Protein AF-A0A7X5ZRW5-F1 (afdb_monomer_lite)

pLDDT: mean 85.08, std 8.81, range [63.81, 96.5]

Secondary structure (DSSP, 8-state):
-HHHHHHHHHHHHTTSS--PPPP-PPPP-S-HHHHHHHHHHHSTT-EEE--SSSS-EEE----

Structure (mmCIF, N/CA/C/O backbone):
data_AF-A0A7X5ZRW5-F1
#
_entry.id   AF-A0A7X5ZRW5-F1
#
loop_
_atom_site.group_PDB
_atom_site.id
_atom_site.type_symbol
_atom_site.label_atom_id
_atom_site.label_alt_id
_atom_site.label_comp_id
_atom_site.label_asym_id
_atom_site.label_entity_id
_atom_site.label_seq_id
_atom_site.pdbx_PDB_ins_code
_atom_site.Cartn_x
_atom_site.Cartn_y
_atom_site.Cartn_z
_atom_site.occupancy
_atom_site.B_iso_or_equiv
_atom_site.auth_seq_id
_atom_site.auth_comp_id
_atom_site.auth_asym_id
_atom_site.auth_atom_id
_atom_site.pdbx_PDB_model_num
ATOM 1 N N . MET A 1 1 ? 11.347 -4.463 -46.730 1.00 63.81 1 MET A N 1
ATOM 2 C CA . MET A 1 1 ? 12.589 -4.553 -45.923 1.00 63.81 1 MET A CA 1
ATOM 3 C C . MET A 1 1 ? 13.449 -3.296 -45.996 1.00 63.81 1 MET A C 1
ATOM 5 O O . MET A 1 1 ? 13.906 -2.870 -44.947 1.00 63.81 1 MET A O 1
ATOM 9 N N . VAL A 1 2 ? 13.625 -2.677 -47.173 1.00 76.62 2 VAL A N 1
ATOM 10 C CA . VAL A 1 2 ? 14.474 -1.478 -47.377 1.00 76.62 2 VAL A CA 1
ATOM 11 C C . VAL A 1 2 ? 14.172 -0.338 -46.394 1.00 76.62 2 VAL A C 1
ATOM 13 O O . VAL A 1 2 ? 15.092 0.217 -45.807 1.00 76.62 2 VAL A O 1
ATOM 16 N N . ALA A 1 3 ? 12.893 -0.058 -46.125 1.00 79.19 3 ALA A N 1
ATOM 17 C CA . ALA A 1 3 ? 12.499 0.991 -45.181 1.00 79.19 3 ALA A CA 1
ATOM 18 C C . ALA A 1 3 ? 13.061 0.787 -43.760 1.00 79.19 3 ALA A C 1
ATOM 20 O O . ALA A 1 3 ? 13.534 1.738 -43.151 1.00 79.19 3 ALA A O 1
ATOM 21 N N . ARG A 1 4 ? 13.077 -0.450 -43.236 1.00 73.56 4 ARG A N 1
ATOM 22 C CA . ARG A 1 4 ? 13.625 -0.713 -41.892 1.00 73.56 4 ARG A CA 1
ATOM 23 C C . ARG A 1 4 ? 15.147 -0.573 -41.846 1.00 73.56 4 ARG A C 1
ATOM 25 O O . ARG A 1 4 ? 15.677 -0.139 -40.833 1.00 73.56 4 ARG A O 1
ATOM 32 N N . ALA A 1 5 ? 15.832 -0.928 -42.934 1.00 84.19 5 ALA A N 1
ATOM 33 C CA . ALA A 1 5 ? 17.281 -0.770 -43.035 1.00 84.19 5 ALA A CA 1
ATO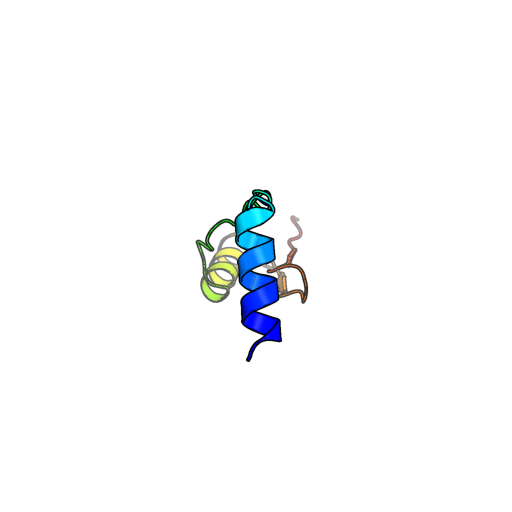M 34 C C . ALA A 1 5 ? 17.682 0.713 -43.079 1.00 84.19 5 ALA A C 1
ATOM 36 O O . ALA A 1 5 ? 18.623 1.106 -42.400 1.00 84.19 5 ALA A O 1
ATOM 37 N N . ALA A 1 6 ? 16.924 1.537 -43.811 1.00 84.62 6 ALA A N 1
ATOM 38 C CA . ALA A 1 6 ? 17.142 2.980 -43.867 1.00 84.62 6 ALA A CA 1
ATOM 39 C C . ALA A 1 6 ? 16.929 3.658 -42.502 1.00 84.62 6 ALA A C 1
ATOM 41 O O . ALA A 1 6 ? 17.750 4.472 -42.095 1.00 84.62 6 ALA A O 1
ATOM 42 N N . VAL A 1 7 ? 15.871 3.280 -41.771 1.00 81.06 7 VAL A N 1
ATOM 43 C CA . VAL A 1 7 ? 15.608 3.796 -40.414 1.00 81.06 7 VAL A CA 1
ATOM 44 C C . VAL A 1 7 ? 16.741 3.430 -39.457 1.00 81.06 7 VAL A C 1
ATOM 46 O O . VAL A 1 7 ? 17.262 4.304 -38.776 1.00 81.06 7 VAL A O 1
ATOM 49 N N . ARG A 1 8 ? 17.187 2.168 -39.461 1.00 79.75 8 ARG A N 1
ATOM 50 C CA . ARG A 1 8 ? 18.276 1.715 -38.585 1.00 79.75 8 ARG A CA 1
ATOM 51 C C . ARG A 1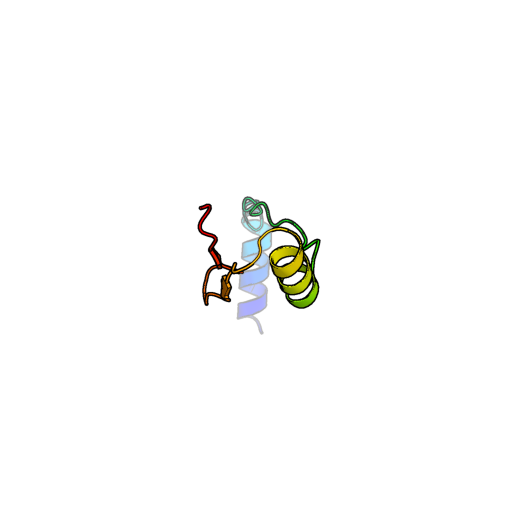 8 ? 19.594 2.448 -38.858 1.00 79.75 8 ARG A C 1
ATOM 53 O O . ARG A 1 8 ? 20.269 2.858 -37.924 1.00 79.75 8 ARG A O 1
ATOM 60 N N . ALA A 1 9 ? 19.941 2.644 -40.131 1.00 83.44 9 ALA A N 1
ATOM 61 C CA . ALA A 1 9 ? 21.139 3.395 -40.506 1.00 83.44 9 ALA A CA 1
ATOM 62 C C . ALA A 1 9 ? 21.049 4.873 -40.082 1.00 83.44 9 ALA A C 1
ATOM 64 O O . ALA A 1 9 ? 22.044 5.455 -39.664 1.00 83.44 9 ALA A O 1
ATOM 65 N N . ALA A 1 10 ? 19.858 5.476 -40.153 1.00 79.56 10 ALA A N 1
ATOM 66 C CA . ALA A 1 10 ? 19.636 6.841 -39.685 1.00 79.56 10 ALA A CA 1
ATOM 67 C C . ALA A 1 10 ? 19.737 6.966 -38.152 1.00 79.56 10 ALA A C 1
ATOM 69 O O . ALA A 1 10 ? 20.292 7.948 -37.672 1.00 79.56 10 ALA A O 1
ATOM 70 N N . GLU A 1 11 ? 19.260 5.979 -37.386 1.00 79.19 11 GLU A N 1
ATOM 71 C CA . GLU A 1 11 ? 19.406 5.941 -35.920 1.00 79.19 11 GLU A CA 1
ATOM 72 C C . GLU A 1 11 ? 20.875 5.793 -35.487 1.00 79.19 11 GLU A C 1
ATOM 74 O O . GLU A 1 11 ? 21.317 6.469 -34.558 1.00 79.19 11 GLU A O 1
ATOM 79 N N . GLU A 1 12 ? 21.647 4.957 -36.189 1.00 75.50 12 GLU A N 1
ATOM 80 C CA . GLU A 1 12 ? 23.085 4.776 -35.938 1.00 75.50 12 GLU A CA 1
ATOM 81 C C . GLU A 1 12 ? 23.892 6.043 -36.275 1.00 75.50 12 GLU A C 1
ATOM 83 O O . GLU A 1 12 ? 24.783 6.426 -35.518 1.00 75.50 12 GLU A O 1
ATOM 88 N N . LEU A 1 13 ? 23.557 6.731 -37.373 1.00 80.62 13 LEU A N 1
ATOM 89 C CA . LEU A 1 13 ? 24.206 7.988 -37.777 1.00 80.62 13 LEU A CA 1
ATOM 90 C C . LEU A 1 13 ? 23.737 9.204 -36.958 1.00 80.62 13 LEU A C 1
ATOM 92 O O . LEU A 1 13 ? 24.463 10.192 -36.864 1.00 80.62 13 LEU A O 1
ATOM 96 N N . GLY A 1 14 ? 22.536 9.142 -36.379 1.00 76.06 14 GLY A N 1
ATOM 97 C CA . GLY A 1 14 ? 21.899 10.216 -35.612 1.00 76.06 14 GLY A CA 1
AT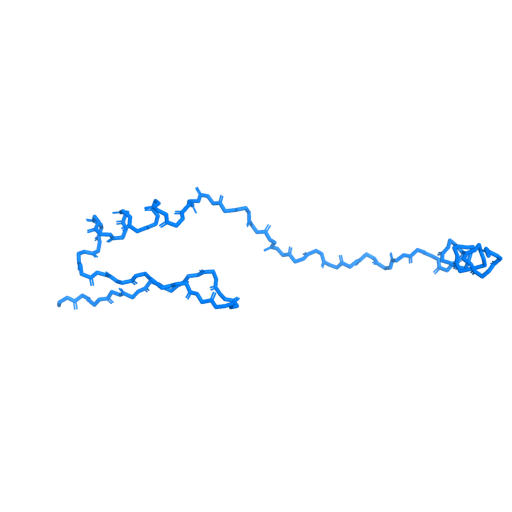OM 98 C C . GLY A 1 14 ? 22.315 10.306 -34.142 1.00 76.06 14 GLY A C 1
ATOM 99 O O . GLY A 1 14 ? 21.817 11.182 -33.443 1.00 76.06 14 GLY A O 1
ATOM 100 N N . GLY A 1 15 ? 23.219 9.437 -33.674 1.00 71.44 15 GLY A N 1
ATOM 101 C CA . GLY A 1 15 ? 23.733 9.460 -32.297 1.00 71.44 15 GLY A CA 1
ATOM 102 C C . GLY A 1 15 ? 23.061 8.480 -31.331 1.00 71.44 15 GLY A C 1
ATOM 103 O O . GLY A 1 15 ? 23.377 8.501 -30.144 1.00 71.44 15 GLY A O 1
ATOM 104 N N . GLY A 1 16 ? 22.197 7.583 -31.823 1.00 69.81 16 GLY A N 1
ATOM 105 C CA . GLY A 1 16 ? 21.446 6.652 -30.981 1.00 69.81 16 GLY A CA 1
ATOM 106 C C . GLY A 1 16 ? 20.382 7.350 -30.118 1.00 69.81 16 GLY A C 1
ATOM 107 O O . GLY A 1 16 ? 20.253 8.573 -30.144 1.00 69.81 16 GLY A O 1
ATOM 108 N N . PRO A 1 17 ? 19.559 6.589 -29.380 1.00 70.19 17 PRO A N 1
ATOM 1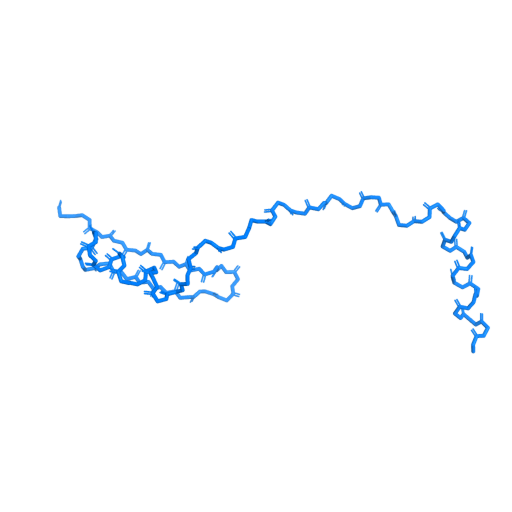09 C CA . PRO A 1 17 ? 18.591 7.181 -28.466 1.00 70.19 17 PRO A CA 1
ATOM 110 C C . PRO A 1 17 ? 19.314 8.006 -27.398 1.00 70.19 17 PRO A C 1
ATOM 112 O O . PRO A 1 17 ? 20.262 7.518 -26.778 1.00 70.19 17 PRO A O 1
ATOM 115 N N . ASP A 1 18 ? 18.829 9.227 -27.158 1.00 75.94 18 ASP A N 1
ATOM 116 C CA . ASP A 1 18 ? 19.264 10.023 -26.012 1.00 75.94 18 ASP A CA 1
ATOM 117 C C . ASP A 1 18 ? 19.163 9.172 -24.736 1.00 75.94 18 ASP A C 1
ATOM 119 O O . ASP A 1 18 ? 18.179 8.437 -24.571 1.00 75.94 18 ASP A O 1
ATOM 123 N N . PRO A 1 19 ? 20.145 9.246 -23.818 1.00 73.69 19 PRO A N 1
ATOM 124 C CA . PRO A 1 19 ? 20.062 8.559 -22.541 1.00 73.69 19 PRO A CA 1
ATOM 125 C C . PRO A 1 19 ? 18.851 9.092 -21.774 1.00 73.69 19 PRO A C 1
ATOM 127 O O . PRO A 1 19 ? 18.880 10.158 -21.159 1.00 73.69 19 PRO A O 1
ATOM 130 N N . VAL A 1 20 ? 17.755 8.339 -21.836 1.00 77.81 20 VAL A N 1
ATOM 131 C CA . VAL A 1 20 ? 16.524 8.676 -21.134 1.00 77.81 20 VAL A CA 1
ATOM 132 C C . VAL A 1 20 ? 16.778 8.454 -19.644 1.00 77.81 20 VAL A C 1
ATOM 134 O O . VAL A 1 20 ? 17.249 7.375 -19.269 1.00 77.81 20 VAL A O 1
ATOM 137 N N . PRO A 1 21 ? 16.476 9.430 -18.770 1.00 78.06 21 PRO A N 1
ATOM 138 C CA . PRO A 1 21 ? 16.555 9.218 -17.335 1.00 78.06 21 PRO A CA 1
ATOM 139 C C . PRO A 1 21 ? 15.705 8.005 -16.953 1.00 78.06 21 PRO A C 1
ATOM 141 O O . PRO A 1 21 ? 14.493 7.992 -17.182 1.00 78.06 21 PRO A O 1
ATOM 144 N N . SER A 1 22 ? 16.337 6.975 -16.389 1.00 79.38 22 SER A N 1
ATOM 145 C CA . SER A 1 22 ? 15.595 5.827 -15.878 1.00 79.38 22 SER A CA 1
ATOM 146 C C . SER A 1 22 ? 14.815 6.276 -14.640 1.00 79.38 22 SER A C 1
ATOM 148 O O . SER A 1 22 ? 15.424 6.823 -13.713 1.00 79.38 22 SER A O 1
ATOM 150 N N . PRO A 1 23 ? 13.485 6.094 -14.596 1.00 77.25 23 PRO A N 1
ATOM 151 C CA . PRO A 1 23 ? 12.725 6.406 -13.399 1.00 77.25 23 PRO A CA 1
ATOM 152 C C . PRO A 1 23 ? 13.243 5.552 -12.229 1.00 77.25 23 PRO A C 1
ATOM 154 O O . PRO A 1 23 ? 13.601 4.391 -12.440 1.00 77.25 23 PRO A O 1
ATOM 157 N N . PRO A 1 24 ? 13.289 6.089 -10.995 1.00 79.56 24 PRO A N 1
ATOM 158 C CA . PRO A 1 24 ? 13.732 5.345 -9.820 1.00 79.56 24 PRO A CA 1
ATOM 159 C C . PRO A 1 24 ? 12.686 4.284 -9.453 1.00 79.56 24 PRO A C 1
ATOM 161 O O . PRO A 1 24 ? 11.829 4.476 -8.591 1.00 79.56 24 PRO A O 1
ATOM 164 N N . VAL A 1 25 ? 12.719 3.162 -10.168 1.00 80.75 25 VAL A N 1
ATOM 165 C CA . VAL A 1 25 ? 11.898 1.988 -9.893 1.00 80.75 25 VAL A CA 1
ATOM 166 C C . VAL A 1 25 ? 12.624 1.164 -8.839 1.00 80.75 25 VAL A C 1
ATOM 168 O O . VAL A 1 25 ? 13.721 0.666 -9.074 1.00 80.75 25 VAL A O 1
ATOM 171 N N . HIS A 1 26 ? 12.009 1.029 -7.668 1.00 78.88 26 HIS A N 1
ATOM 172 C CA . HIS A 1 26 ? 12.496 0.149 -6.611 1.00 78.88 26 HIS A CA 1
ATOM 173 C C . HIS A 1 26 ? 11.817 -1.214 -6.707 1.00 78.88 26 HIS A C 1
ATOM 175 O O . HIS A 1 26 ? 10.616 -1.299 -6.978 1.00 78.88 26 HIS A O 1
ATOM 181 N N . GLU A 1 27 ? 12.579 -2.275 -6.448 1.00 81.56 27 GLU A N 1
ATOM 182 C CA . GLU A 1 27 ? 12.022 -3.619 -6.352 1.00 81.56 27 GLU A CA 1
ATOM 183 C C . GLU A 1 27 ? 11.042 -3.733 -5.183 1.00 81.56 27 GLU A C 1
ATOM 185 O O . GLU A 1 27 ? 11.201 -3.138 -4.112 1.00 81.56 27 GLU A O 1
ATOM 190 N N . GLU A 1 28 ? 9.997 -4.521 -5.403 1.00 79.81 28 GLU A N 1
ATOM 191 C CA . GLU A 1 28 ? 9.028 -4.846 -4.372 1.00 79.81 28 GLU A CA 1
ATOM 192 C C . GLU A 1 28 ? 9.639 -5.789 -3.330 1.00 79.81 28 GLU A C 1
ATOM 194 O O . GLU A 1 28 ? 10.061 -6.898 -3.635 1.00 79.81 28 GLU A O 1
ATOM 199 N N . THR A 1 29 ? 9.646 -5.374 -2.065 1.00 86.94 29 THR A N 1
ATOM 200 C CA . THR A 1 29 ? 10.181 -6.199 -0.969 1.00 86.94 29 THR A CA 1
ATOM 201 C C . THR A 1 29 ? 9.141 -7.145 -0.365 1.00 86.94 29 THR A C 1
ATOM 203 O O . THR A 1 29 ? 9.494 -8.075 0.360 1.00 86.94 29 THR A O 1
ATOM 206 N N . MET A 1 30 ? 7.847 -6.912 -0.623 1.00 89.50 30 MET A N 1
ATOM 207 C CA . MET A 1 30 ? 6.744 -7.636 0.011 1.00 89.50 30 MET A CA 1
ATOM 208 C C . MET A 1 30 ? 5.581 -7.878 -0.951 1.00 89.50 30 MET A C 1
ATOM 210 O O . MET A 1 30 ? 5.116 -6.979 -1.655 1.00 89.50 30 MET A O 1
ATOM 214 N N . SER A 1 31 ? 5.031 -9.088 -0.892 1.00 91.56 31 SER A N 1
ATOM 215 C CA . SER A 1 31 ? 3.771 -9.437 -1.546 1.00 91.56 31 SER A CA 1
ATOM 216 C C . SER A 1 31 ? 2.566 -8.781 -0.861 1.00 91.56 31 SER A C 1
ATOM 218 O O . SER A 1 31 ? 2.569 -8.503 0.342 1.00 91.56 31 SER A O 1
ATOM 220 N N . LEU A 1 32 ? 1.459 -8.636 -1.597 1.00 90.56 32 LEU A N 1
ATOM 221 C CA . LEU A 1 32 ? 0.197 -8.115 -1.054 1.00 90.56 32 LEU A CA 1
ATOM 222 C C . LEU A 1 32 ? -0.328 -8.937 0.139 1.00 90.56 32 LEU A C 1
ATOM 224 O O . LEU A 1 32 ? -0.937 -8.390 1.059 1.00 90.56 32 LEU A O 1
ATOM 228 N N . ALA A 1 33 ? -0.088 -10.250 0.143 1.00 93.56 33 ALA A N 1
ATOM 229 C CA . ALA A 1 33 ? -0.467 -11.118 1.252 1.00 93.56 33 ALA A CA 1
ATOM 230 C C . ALA A 1 33 ? 0.352 -10.824 2.518 1.00 93.56 33 ALA A C 1
ATOM 232 O O . ALA A 1 33 ? -0.212 -10.811 3.611 1.00 93.56 33 ALA A O 1
ATOM 233 N N . GLN A 1 34 ? 1.656 -10.558 2.378 1.00 95.38 34 GLN A N 1
ATOM 234 C CA . GLN A 1 34 ? 2.504 -10.135 3.499 1.00 95.38 34 GLN A CA 1
ATOM 235 C C . GLN A 1 34 ? 2.036 -8.788 4.051 1.00 95.38 34 GLN A C 1
ATOM 237 O O . GLN A 1 34 ? 1.759 -8.697 5.244 1.00 95.38 34 GLN A O 1
ATOM 242 N N . ILE A 1 35 ? 1.806 -7.803 3.175 1.00 94.25 35 ILE A N 1
ATOM 243 C CA . ILE A 1 35 ? 1.302 -6.475 3.559 1.00 94.25 35 ILE A CA 1
ATOM 244 C C . ILE A 1 35 ? 0.001 -6.588 4.365 1.00 94.25 35 ILE A C 1
ATOM 246 O O . ILE A 1 35 ? -0.124 -5.983 5.425 1.00 94.25 35 ILE A O 1
ATOM 250 N N . ARG A 1 36 ? -0.969 -7.391 3.906 1.00 94.19 36 ARG A N 1
ATOM 251 C CA . ARG A 1 36 ? -2.245 -7.590 4.620 1.00 94.19 36 ARG A CA 1
ATOM 252 C C . ARG A 1 36 ? -2.063 -8.222 5.998 1.00 94.19 36 ARG A C 1
ATOM 254 O O . ARG A 1 36 ? -2.715 -7.788 6.945 1.00 94.19 36 ARG A O 1
ATOM 261 N N . ARG A 1 37 ? -1.202 -9.239 6.116 1.00 95.75 37 ARG A N 1
ATOM 262 C CA . ARG A 1 37 ? -0.932 -9.900 7.403 1.00 95.75 37 ARG A CA 1
ATOM 263 C C . ARG A 1 37 ? -0.281 -8.946 8.394 1.00 95.75 37 ARG A C 1
ATOM 265 O O . ARG A 1 37 ? -0.712 -8.884 9.541 1.00 95.75 37 ARG A O 1
ATOM 272 N N . ASP A 1 38 ? 0.724 -8.199 7.954 1.00 96.50 38 ASP A N 1
ATOM 273 C CA . ASP A 1 38 ? 1.445 -7.280 8.832 1.00 96.50 38 ASP A CA 1
ATOM 274 C C . ASP A 1 38 ? 0.595 -6.067 9.203 1.00 96.50 38 ASP A C 1
ATOM 276 O O . ASP A 1 38 ? 0.583 -5.679 10.367 1.00 96.50 38 ASP A O 1
ATOM 280 N N . ALA A 1 39 ? -0.212 -5.543 8.276 1.00 95.50 39 ALA A N 1
ATOM 281 C CA . ALA A 1 39 ? -1.171 -4.484 8.579 1.00 95.50 39 ALA A CA 1
ATOM 282 C C . ALA A 1 39 ? -2.189 -4.923 9.645 1.00 95.50 39 ALA A C 1
ATOM 284 O O . ALA A 1 39 ? -2.431 -4.184 10.592 1.00 95.50 39 ALA A O 1
ATOM 285 N N . ALA A 1 40 ? -2.736 -6.140 9.547 1.00 94.56 40 ALA A N 1
ATOM 286 C CA . ALA A 1 40 ? -3.666 -6.664 10.550 1.00 94.56 40 ALA A CA 1
ATOM 287 C C . ALA A 1 40 ? -3.009 -6.867 11.927 1.00 94.56 40 ALA A C 1
ATOM 289 O O . ALA A 1 40 ? -3.660 -6.679 12.952 1.00 94.56 40 ALA A O 1
ATOM 290 N N . ARG A 1 41 ? -1.724 -7.243 11.946 1.00 95.88 41 ARG A N 1
ATOM 291 C CA . ARG A 1 41 ? -0.941 -7.472 13.167 1.00 95.88 41 ARG A CA 1
ATOM 292 C C . ARG A 1 41 ? -0.555 -6.169 13.866 1.00 95.88 41 ARG A C 1
ATOM 294 O O . ARG A 1 41 ? -0.655 -6.081 15.082 1.00 95.88 41 ARG A O 1
ATOM 301 N N . LEU A 1 42 ? -0.067 -5.195 13.100 1.00 96.19 42 LEU A N 1
ATOM 302 C CA . LEU A 1 42 ? 0.519 -3.955 13.616 1.00 96.19 42 LEU A CA 1
ATOM 303 C C . LEU A 1 42 ? -0.523 -2.850 13.799 1.00 96.19 42 LEU A C 1
ATOM 305 O O . LEU A 1 42 ? -0.378 -2.015 14.684 1.00 96.19 42 LEU A O 1
ATOM 309 N N . LEU A 1 43 ? -1.561 -2.840 12.960 1.00 95.44 43 LEU A N 1
ATOM 310 C CA . LEU A 1 43 ? -2.584 -1.800 12.900 1.00 95.44 43 LEU A CA 1
ATOM 311 C C . LEU A 1 43 ? -3.980 -2.446 12.911 1.00 95.44 43 LEU A C 1
ATOM 313 O O . LEU A 1 43 ? -4.627 -2.548 11.857 1.00 95.44 43 LEU A O 1
ATOM 317 N N . PRO A 1 44 ? -4.463 -2.912 14.078 1.00 93.31 44 PRO A N 1
ATOM 318 C CA . PRO A 1 44 ? -5.769 -3.550 14.182 1.00 93.31 44 PRO A CA 1
ATOM 319 C C . PRO A 1 44 ? -6.879 -2.647 13.629 1.00 93.31 44 PRO A C 1
ATOM 321 O O . PRO A 1 44 ? -6.978 -1.472 13.972 1.00 93.31 44 PRO A O 1
ATOM 324 N N . GLY A 1 45 ? -7.705 -3.189 12.731 1.00 92.81 45 GLY A N 1
ATOM 325 C CA . GLY A 1 45 ? -8.773 -2.437 12.057 1.00 92.81 45 GLY A CA 1
ATOM 326 C C . GLY A 1 45 ? -8.342 -1.643 10.815 1.00 92.81 45 GLY A C 1
ATOM 327 O O . GLY A 1 45 ? -9.178 -0.968 10.209 1.00 92.81 45 GLY A O 1
ATOM 328 N N . SER A 1 46 ? -7.074 -1.731 10.401 1.00 95.69 46 SER A N 1
ATOM 329 C CA . SER A 1 46 ? -6.605 -1.138 9.144 1.00 95.69 46 SER A CA 1
ATOM 330 C C . SER A 1 46 ? -7.250 -1.768 7.900 1.00 95.69 46 SER A C 1
ATOM 332 O O . SER A 1 46 ? -7.733 -2.903 7.915 1.00 95.69 46 SER A O 1
ATOM 334 N N . ARG A 1 47 ? -7.268 -1.022 6.786 1.00 95.12 47 ARG A N 1
ATOM 335 C CA . ARG A 1 47 ? -7.767 -1.492 5.482 1.00 95.12 47 ARG A CA 1
ATOM 336 C C . ARG A 1 47 ? -6.708 -1.319 4.401 1.00 95.12 47 ARG A C 1
ATOM 338 O O . ARG A 1 47 ? -6.135 -0.245 4.265 1.00 95.12 47 ARG A O 1
ATOM 345 N N . VAL A 1 48 ? -6.517 -2.358 3.585 1.00 95.44 48 VAL A N 1
ATOM 346 C CA . VAL A 1 48 ? -5.610 -2.355 2.424 1.00 95.44 48 VAL A CA 1
ATOM 347 C C . VAL A 1 48 ? -6.421 -2.485 1.135 1.00 95.44 48 VAL A C 1
ATOM 349 O O . VAL A 1 48 ? -7.153 -3.462 0.961 1.00 95.44 48 VAL A O 1
ATOM 352 N N . ARG A 1 49 ? -6.274 -1.531 0.210 1.00 94.31 49 ARG A N 1
ATOM 353 C CA . ARG A 1 49 ? -6.929 -1.525 -1.113 1.00 94.31 49 ARG A CA 1
ATOM 354 C C . ARG A 1 49 ? -5.891 -1.420 -2.226 1.00 94.31 49 ARG A C 1
ATOM 356 O O . ARG A 1 49 ? -4.949 -0.655 -2.097 1.00 94.31 49 ARG A O 1
ATOM 363 N N . VAL A 1 50 ? -6.073 -2.155 -3.320 1.00 92.12 50 VAL A N 1
ATOM 364 C CA . VAL A 1 50 ? -5.266 -1.998 -4.545 1.00 92.12 50 VAL A CA 1
ATOM 365 C C . VAL A 1 50 ? -5.871 -0.865 -5.372 1.00 92.12 50 VAL A C 1
ATOM 367 O O . VAL A 1 50 ? -7.098 -0.786 -5.471 1.00 92.12 50 VAL A O 1
ATOM 370 N N . LEU A 1 51 ? -5.045 0.014 -5.939 1.00 91.19 51 LEU A N 1
ATOM 371 C CA . LEU A 1 51 ? -5.498 1.057 -6.863 1.00 91.19 51 LEU A CA 1
ATOM 372 C C . LEU A 1 51 ? -4.977 0.746 -8.274 1.00 91.19 51 LEU A C 1
ATOM 374 O O . LEU A 1 51 ? -4.015 0.005 -8.444 1.00 91.19 51 LEU A O 1
ATOM 378 N N . ALA A 1 52 ? -5.627 1.300 -9.299 1.00 82.88 52 ALA A N 1
ATOM 379 C CA . ALA A 1 52 ? -5.278 1.010 -10.694 1.00 82.88 52 ALA A CA 1
ATOM 380 C C . ALA A 1 52 ? -3.928 1.620 -11.122 1.00 82.88 52 ALA A C 1
ATOM 382 O O . ALA A 1 52 ? -3.212 1.026 -11.918 1.00 82.88 52 ALA A O 1
ATOM 383 N N . PHE A 1 53 ? -3.574 2.785 -10.569 1.00 75.00 53 PHE A N 1
ATOM 384 C CA . PHE A 1 53 ? -2.338 3.518 -10.897 1.00 75.00 53 PHE A CA 1
ATOM 385 C C . PHE A 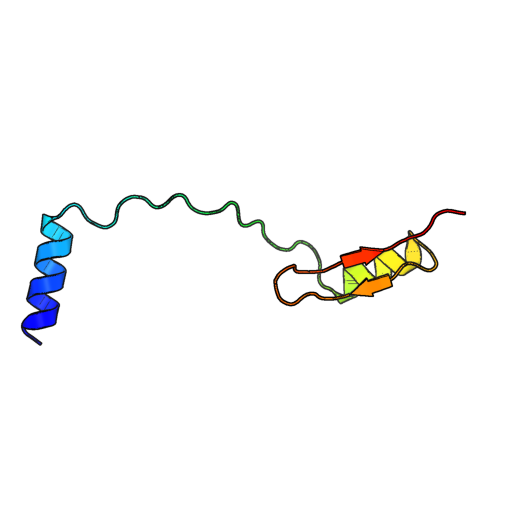1 53 ? -1.343 3.591 -9.739 1.00 75.00 53 PHE A C 1
ATOM 387 O O . PHE A 1 53 ? -0.191 3.968 -9.918 1.00 75.00 53 PHE A O 1
ATOM 394 N N . TRP A 1 54 ? -1.794 3.229 -8.542 1.00 70.25 54 TRP A N 1
ATOM 395 C CA . TRP A 1 54 ? -1.002 3.232 -7.324 1.00 70.25 54 TRP A CA 1
ATOM 396 C C . TRP A 1 54 ? -1.070 1.832 -6.738 1.00 70.25 54 TRP A C 1
ATOM 398 O O . TRP A 1 54 ? -2.146 1.259 -6.606 1.00 70.25 54 TRP A O 1
ATOM 408 N N . ARG A 1 55 ? 0.076 1.260 -6.388 1.00 82.81 55 ARG A N 1
ATOM 409 C CA . ARG A 1 55 ? 0.165 -0.163 -6.046 1.00 82.81 55 ARG A CA 1
ATOM 410 C C . ARG A 1 55 ? -0.828 -0.571 -4.942 1.00 82.81 55 ARG A C 1
ATOM 412 O O . ARG A 1 55 ? -1.540 -1.565 -5.083 1.00 82.81 55 ARG A O 1
ATOM 419 N N . TYR A 1 56 ? -0.923 0.220 -3.869 1.00 90.00 56 TYR A N 1
ATOM 420 C CA . TYR A 1 56 ? -1.838 -0.024 -2.748 1.00 90.00 56 TYR A CA 1
ATOM 421 C C . TYR A 1 56 ? -2.060 1.224 -1.878 1.00 90.00 56 TYR A C 1
ATOM 423 O O . TYR A 1 56 ? -1.209 2.105 -1.805 1.00 90.00 56 TYR A O 1
ATOM 431 N N . LEU A 1 57 ? -3.195 1.255 -1.178 1.00 92.75 57 LEU A N 1
ATOM 432 C CA . LEU A 1 57 ? -3.585 2.237 -0.171 1.00 92.75 57 LEU A CA 1
ATOM 433 C C . LEU A 1 57 ? -3.838 1.524 1.162 1.00 92.75 57 LEU A C 1
ATOM 435 O O . LEU A 1 57 ? -4.693 0.637 1.228 1.00 92.75 57 LEU A O 1
ATOM 439 N N . LEU A 1 58 ? -3.124 1.935 2.210 1.00 94.44 58 LEU A N 1
ATOM 440 C CA . LEU A 1 58 ? -3.320 1.491 3.590 1.00 94.44 58 LEU A CA 1
ATOM 441 C C . LEU A 1 58 ? -3.958 2.630 4.391 1.00 94.44 58 LEU A C 1
ATOM 443 O O . LEU A 1 58 ? -3.374 3.704 4.500 1.00 94.44 58 LEU A O 1
ATOM 447 N N . THR A 1 59 ? -5.142 2.401 4.957 1.00 95.62 59 THR A N 1
ATOM 448 C CA . THR A 1 59 ? -5.793 3.351 5.868 1.00 95.62 59 THR A CA 1
ATOM 449 C C . THR A 1 59 ? -5.904 2.768 7.269 1.00 95.62 59 THR A C 1
ATOM 451 O O . THR A 1 59 ? -6.215 1.590 7.450 1.00 95.62 59 THR A O 1
ATOM 454 N N . TYR A 1 60 ? -5.654 3.606 8.270 1.00 95.25 60 TYR A N 1
ATOM 455 C CA . TYR A 1 60 ? -5.741 3.271 9.686 1.00 95.25 60 TYR A CA 1
ATOM 456 C C . TYR A 1 60 ? -6.198 4.508 10.460 1.00 95.25 60 TYR A C 1
ATOM 458 O O . TYR A 1 60 ? -5.845 5.631 10.099 1.00 95.25 60 TYR A O 1
ATOM 466 N N . ARG A 1 61 ? -6.994 4.304 11.511 1.00 92.88 61 ARG A N 1
ATOM 467 C CA . ARG A 1 61 ? -7.422 5.360 12.427 1.00 92.88 61 ARG A CA 1
ATOM 468 C C . ARG A 1 6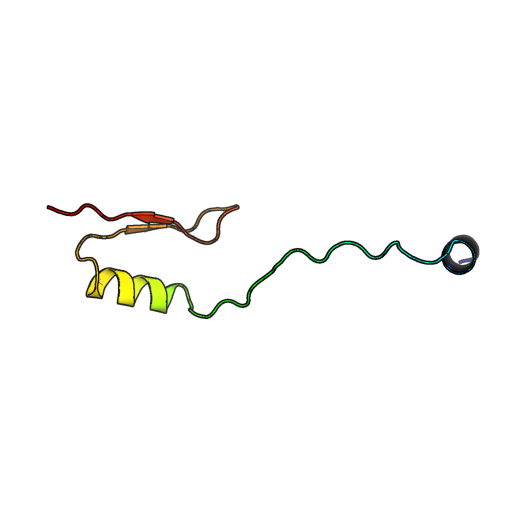1 ? -6.962 4.981 13.827 1.00 92.88 61 ARG A C 1
ATOM 470 O O . ARG A 1 61 ? -7.412 3.967 14.351 1.00 92.88 61 ARG A O 1
ATOM 477 N N . ALA A 1 62 ? -6.083 5.796 14.401 1.00 85.44 62 ALA A N 1
ATOM 478 C CA . ALA A 1 62 ? -5.742 5.704 15.813 1.00 85.44 62 ALA A CA 1
ATOM 479 C C . ALA A 1 62 ? -6.932 6.178 16.664 1.00 85.44 62 ALA A C 1
ATOM 481 O O . ALA A 1 62 ? -7.679 7.064 16.231 1.00 85.44 62 ALA A O 1
ATOM 482 N N . ALA A 1 63 ? -7.124 5.541 17.818 1.00 75.69 63 ALA A N 1
ATOM 483 C CA . ALA A 1 63 ? -8.103 5.958 18.818 1.00 75.69 63 ALA A CA 1
ATOM 484 C C . ALA A 1 63 ? -7.652 7.242 19.525 1.00 75.69 63 ALA A C 1
ATOM 486 O O . ALA A 1 63 ? -6.423 7.396 19.715 1.00 75.69 63 ALA A O 1
#

Sequence (63 aa):
MVARAAVRAAEELGGGPDPVPSPPVHEETMSLAQIRRDAARLLPGSRVRVLAFWRYLLTYRAA

Organism: NCBI:txid1128677

Foldseek 3Di:
DVVVVVVVVCCVVVPHDDPDPDPPDDDDPDDPVRVVVVCCVPAPPWDWDQDPVHGIDIDGDDD

Radius of gyration: 23.05 Å; chains: 1; bounding box: 33×21×66 Å